Protein AF-G7GQ97-F1 (afdb_monomer_lite)

Structure (mmCIF, N/CA/C/O backbone):
data_AF-G7GQ97-F1
#
_entry.id   AF-G7GQ97-F1
#
loop_
_atom_site.group_PDB
_atom_site.id
_atom_site.type_symbol
_atom_site.label_atom_id
_atom_site.label_alt_id
_atom_site.label_comp_id
_atom_site.label_asym_id
_atom_site.label_entity_id
_atom_site.label_seq_id
_atom_site.pdbx_PDB_ins_code
_atom_site.Cartn_x
_atom_site.Cartn_y
_atom_site.Cartn_z
_atom_site.occupancy
_atom_site.B_iso_or_equiv
_atom_site.auth_seq_id
_atom_site.auth_comp_id
_atom_site.auth_asym_id
_atom_site.auth_atom_id
_atom_site.pdbx_PDB_model_num
ATOM 1 N N . MET A 1 1 ? -7.133 -2.869 -4.223 1.00 93.12 1 MET A N 1
ATOM 2 C CA . MET A 1 1 ? -6.261 -3.987 -3.794 1.00 93.12 1 MET A CA 1
ATOM 3 C C . MET A 1 1 ? -4.893 -3.400 -3.535 1.00 93.12 1 MET A C 1
ATOM 5 O O . MET A 1 1 ? -4.529 -2.484 -4.258 1.00 93.12 1 MET A O 1
ATOM 9 N N . THR A 1 2 ? -4.171 -3.899 -2.538 1.00 95.94 2 THR A N 1
ATOM 10 C CA . THR A 1 2 ? -2.807 -3.457 -2.243 1.00 95.94 2 THR A CA 1
ATOM 11 C C . THR A 1 2 ? -1.948 -4.583 -1.657 1.00 95.94 2 THR A C 1
ATOM 13 O O . THR A 1 2 ? -2.491 -5.583 -1.184 1.00 95.94 2 THR A O 1
ATOM 16 N N . SER A 1 3 ? -0.625 -4.415 -1.675 1.00 95.56 3 SER A N 1
ATOM 17 C CA . SER A 1 3 ? 0.348 -5.282 -1.017 1.00 95.56 3 SER A CA 1
ATOM 18 C C . SER A 1 3 ? 1.444 -4.479 -0.319 1.00 95.56 3 SER A C 1
ATOM 20 O O . SER A 1 3 ? 1.906 -3.459 -0.831 1.00 95.56 3 SER A O 1
ATOM 22 N N . GLY A 1 4 ? 1.884 -4.965 0.842 1.00 94.06 4 GLY A N 1
ATOM 23 C CA . GLY A 1 4 ? 3.003 -4.390 1.591 1.00 94.06 4 GLY A CA 1
ATOM 24 C C . GLY A 1 4 ? 4.362 -5.046 1.323 1.00 94.06 4 GLY A C 1
ATOM 25 O O . GLY A 1 4 ? 5.353 -4.591 1.890 1.00 94.06 4 GLY A O 1
ATOM 26 N N . ALA A 1 5 ? 4.428 -6.114 0.518 1.00 95.12 5 ALA A N 1
ATOM 27 C CA . ALA A 1 5 ? 5.654 -6.883 0.293 1.00 95.12 5 ALA A CA 1
ATOM 28 C C . ALA A 1 5 ? 5.687 -7.565 -1.086 1.00 95.12 5 ALA A C 1
ATOM 30 O O . ALA A 1 5 ? 4.685 -7.638 -1.792 1.00 95.12 5 ALA A O 1
ATOM 31 N N . GLY A 1 6 ? 6.844 -8.115 -1.457 1.00 95.75 6 GLY A N 1
ATOM 32 C CA . GLY A 1 6 ? 7.046 -8.793 -2.739 1.00 95.75 6 GLY A CA 1
ATOM 33 C C . GLY A 1 6 ? 7.733 -7.887 -3.754 1.00 95.75 6 GLY A C 1
ATOM 34 O O . GLY A 1 6 ? 8.681 -7.187 -3.396 1.00 95.75 6 GLY A O 1
ATOM 35 N N . THR A 1 7 ? 7.290 -7.912 -5.008 1.00 96.31 7 THR A N 1
ATOM 36 C CA . THR A 1 7 ? 7.848 -7.084 -6.083 1.00 96.31 7 THR A CA 1
ATOM 37 C C . THR A 1 7 ? 6.767 -6.352 -6.872 1.00 96.31 7 THR A C 1
ATOM 39 O O . THR A 1 7 ? 5.586 -6.720 -6.853 1.00 96.31 7 THR A O 1
ATOM 42 N N . THR A 1 8 ? 7.187 -5.294 -7.558 1.00 95.31 8 THR A N 1
ATOM 43 C CA . THR A 1 8 ? 6.361 -4.459 -8.430 1.00 95.31 8 THR A CA 1
ATOM 44 C C . TH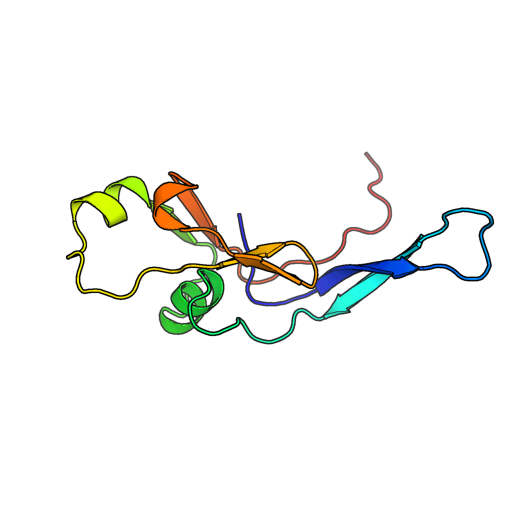R A 1 8 ? 7.148 -4.051 -9.670 1.00 95.31 8 THR A C 1
ATOM 46 O O . THR A 1 8 ? 8.376 -4.099 -9.686 1.00 95.31 8 THR A O 1
ATOM 49 N N . ALA A 1 9 ? 6.432 -3.609 -10.698 1.00 93.56 9 ALA A N 1
ATOM 50 C CA . ALA A 1 9 ? 7.029 -2.838 -11.774 1.00 93.56 9 ALA A CA 1
ATOM 51 C C . ALA A 1 9 ? 7.391 -1.426 -11.277 1.00 93.56 9 ALA A C 1
ATOM 53 O O . ALA A 1 9 ? 6.643 -0.845 -10.493 1.00 93.56 9 ALA A O 1
ATOM 54 N N . THR A 1 10 ? 8.500 -0.873 -11.758 1.00 92.62 10 THR A N 1
ATOM 55 C CA . THR A 1 10 ? 8.785 0.568 -11.749 1.00 92.62 10 THR A CA 1
ATOM 56 C C . THR A 1 10 ? 9.079 1.031 -13.172 1.00 92.62 10 THR A C 1
ATOM 58 O O . THR A 1 10 ? 9.570 0.242 -13.987 1.00 92.62 10 THR A O 1
ATOM 61 N N . LEU A 1 11 ? 8.756 2.287 -13.470 1.00 90.94 11 LEU A N 1
ATOM 62 C CA . LEU A 1 11 ? 8.969 2.907 -14.774 1.00 90.94 11 LEU A CA 1
ATOM 63 C C . LEU A 1 11 ? 10.101 3.922 -14.662 1.00 90.94 11 LEU A C 1
ATOM 65 O O . LEU A 1 11 ? 9.972 4.919 -13.953 1.00 90.94 11 LEU A O 1
ATOM 69 N N . GLU A 1 12 ? 11.189 3.692 -15.388 1.00 89.12 12 GLU A N 1
ATOM 70 C CA . GLU A 1 12 ? 12.331 4.608 -15.425 1.00 89.12 12 GLU A CA 1
ATOM 71 C C . GLU A 1 12 ? 12.571 5.106 -16.855 1.00 89.12 12 GLU A C 1
ATOM 73 O O . GLU A 1 12 ? 12.371 4.341 -17.802 1.00 89.12 12 GLU A O 1
ATOM 78 N N . PRO A 1 13 ? 12.979 6.375 -17.052 1.00 88.31 13 PRO A N 1
ATOM 79 C CA . PRO A 1 13 ? 13.313 6.882 -18.378 1.00 88.31 13 PRO A CA 1
ATOM 80 C C . PRO A 1 13 ? 14.384 6.024 -19.055 1.00 88.31 13 PRO A C 1
ATOM 82 O O . PRO A 1 13 ? 15.464 5.810 -18.503 1.00 88.31 13 PRO A O 1
ATOM 85 N N . ASP A 1 14 ? 14.102 5.574 -20.275 1.00 85.94 14 ASP A N 1
ATOM 86 C CA . ASP A 1 14 ? 15.062 4.831 -21.084 1.00 85.94 14 ASP A CA 1
ATOM 87 C C . ASP A 1 14 ? 15.809 5.799 -22.004 1.00 85.94 14 ASP A C 1
ATOM 89 O O . ASP A 1 14 ? 15.271 6.287 -22.998 1.00 85.94 14 ASP A O 1
ATOM 93 N N . GLY A 1 15 ? 17.077 6.062 -21.676 1.00 79.12 15 GLY A N 1
ATOM 94 C CA . GLY A 1 15 ? 17.956 6.933 -22.459 1.00 79.12 15 GLY A CA 1
ATOM 95 C C . GLY A 1 15 ? 18.345 6.381 -23.835 1.00 79.12 15 GLY A C 1
ATOM 96 O O . GLY A 1 15 ? 19.090 7.043 -24.554 1.00 79.12 15 GLY A O 1
ATOM 97 N N . THR A 1 16 ? 17.892 5.177 -24.199 1.00 81.25 16 THR A N 1
ATOM 98 C CA . THR A 1 16 ? 18.189 4.539 -25.492 1.00 81.25 16 THR A CA 1
ATOM 99 C C . THR A 1 16 ? 17.034 4.598 -26.494 1.00 81.25 16 THR A C 1
ATOM 101 O O . THR A 1 16 ? 17.248 4.366 -27.685 1.00 81.25 16 THR A O 1
ATOM 104 N N . SER A 1 17 ? 15.831 4.963 -26.044 1.00 78.19 17 SER A N 1
ATOM 105 C CA . SER A 1 17 ? 14.600 4.931 -26.834 1.00 78.19 17 SER A CA 1
ATOM 106 C C . SER A 1 17 ? 14.071 6.353 -27.087 1.00 78.19 17 SER A C 1
ATOM 108 O O . SER A 1 17 ? 13.444 6.974 -26.231 1.00 78.19 17 SER A O 1
ATOM 110 N N . GLU A 1 18 ? 14.322 6.882 -28.287 1.00 74.06 18 GLU A N 1
ATOM 111 C CA . GLU A 1 18 ? 13.883 8.217 -28.726 1.00 74.06 18 GLU A CA 1
ATOM 112 C C . GLU A 1 18 ? 12.390 8.245 -29.128 1.00 74.06 18 GLU A C 1
ATOM 114 O O . GLU A 1 18 ? 11.936 7.322 -29.813 1.00 74.06 18 GLU A O 1
ATOM 119 N N . PRO A 1 19 ? 11.607 9.306 -28.825 1.00 68.31 19 PRO A N 1
ATOM 120 C CA . PRO A 1 19 ? 11.898 10.441 -27.938 1.00 68.31 19 PRO A CA 1
ATOM 121 C C . PRO A 1 19 ? 11.340 10.291 -26.502 1.00 68.31 19 PRO A C 1
ATOM 123 O O . PRO A 1 19 ? 11.575 11.168 -25.676 1.00 68.31 19 PRO A O 1
ATOM 126 N N . TYR A 1 20 ? 10.589 9.222 -26.193 1.00 78.81 20 TYR A N 1
ATOM 127 C CA . TYR A 1 20 ? 9.924 9.018 -24.889 1.00 78.81 20 TYR A CA 1
ATOM 128 C C . TYR A 1 20 ? 9.892 7.543 -24.459 1.00 78.81 20 TYR A C 1
ATOM 130 O O . TYR A 1 20 ? 8.829 6.983 -24.184 1.00 78.81 20 TYR A O 1
ATOM 138 N N . GLY A 1 21 ? 11.048 6.888 -24.441 1.00 86.06 21 GLY A N 1
ATOM 139 C CA . GLY A 1 21 ? 11.151 5.532 -23.921 1.00 86.06 21 GLY A CA 1
ATOM 140 C C . GLY A 1 21 ? 11.105 5.451 -22.401 1.00 86.06 21 GLY A C 1
ATOM 141 O O . GLY A 1 21 ? 11.588 6.333 -21.690 1.00 86.06 21 GLY A O 1
ATOM 142 N N . PHE A 1 22 ? 10.574 4.339 -21.907 1.00 90.19 22 PHE A N 1
ATOM 143 C CA . PHE A 1 22 ? 10.712 3.931 -20.518 1.00 90.19 22 PHE A CA 1
ATOM 144 C C . PHE A 1 22 ? 11.074 2.451 -20.455 1.00 90.19 22 PHE A C 1
ATOM 146 O O . PHE A 1 22 ? 10.592 1.642 -21.250 1.00 90.19 22 PHE A O 1
ATOM 153 N N . ALA A 1 23 ? 11.910 2.105 -19.487 1.00 90.31 23 ALA A N 1
ATOM 154 C CA . ALA A 1 23 ? 12.196 0.734 -19.123 1.00 90.31 23 ALA A CA 1
ATOM 155 C C . ALA A 1 23 ? 11.305 0.337 -17.943 1.00 90.31 23 ALA A C 1
ATOM 157 O O . ALA A 1 23 ? 11.081 1.116 -17.013 1.00 90.31 23 ALA A O 1
ATOM 158 N N . VAL A 1 24 ? 10.776 -0.885 -18.000 1.00 91.12 24 VAL A N 1
ATOM 159 C CA . VAL A 1 24 ? 10.027 -1.486 -16.896 1.00 91.12 24 VAL A CA 1
ATOM 160 C C . VAL A 1 24 ? 10.983 -2.377 -16.120 1.00 91.12 24 VAL A C 1
ATOM 162 O O . VAL A 1 24 ? 11.535 -3.326 -16.679 1.00 91.12 24 VAL A O 1
ATOM 165 N N . HIS A 1 25 ? 11.156 -2.102 -14.833 1.00 92.00 25 HIS A N 1
ATOM 166 C CA . HIS A 1 25 ? 12.008 -2.908 -13.964 1.00 92.00 25 HIS A CA 1
ATOM 167 C C . HIS A 1 25 ? 11.179 -3.614 -12.897 1.00 92.00 25 HIS A C 1
ATOM 169 O O . HIS A 1 25 ? 10.338 -3.003 -12.243 1.00 92.00 25 HIS A O 1
ATOM 175 N N . ASN A 1 26 ? 11.450 -4.903 -12.697 1.00 95.19 26 ASN A N 1
ATOM 176 C CA . ASN A 1 26 ? 10.926 -5.650 -11.561 1.00 95.19 26 ASN A CA 1
ATOM 177 C C . ASN A 1 26 ? 11.760 -5.306 -10.323 1.00 95.19 26 ASN A C 1
ATOM 179 O O . ASN A 1 26 ? 12.933 -5.677 -10.246 1.00 95.19 26 ASN A O 1
ATOM 183 N N . VAL A 1 27 ? 11.171 -4.592 -9.370 1.00 95.06 27 VAL A N 1
ATOM 184 C CA . VAL A 1 27 ? 11.858 -4.113 -8.167 1.00 95.06 27 VAL A CA 1
ATOM 185 C C . VAL A 1 27 ? 11.168 -4.620 -6.904 1.00 95.06 27 VAL A C 1
ATOM 187 O O . VAL A 1 27 ? 9.947 -4.803 -6.894 1.00 95.06 27 VAL A O 1
ATOM 190 N N . PRO A 1 28 ? 11.917 -4.868 -5.816 1.00 96.50 28 PRO A N 1
ATOM 191 C CA . PRO A 1 28 ? 11.313 -5.233 -4.544 1.00 96.50 28 PRO A CA 1
ATOM 192 C C . PRO A 1 28 ? 10.465 -4.083 -3.994 1.00 96.50 28 PRO A C 1
ATOM 194 O O . PRO A 1 28 ? 10.832 -2.912 -4.092 1.00 96.50 28 PRO A O 1
ATOM 197 N N . LEU A 1 29 ? 9.353 -4.427 -3.350 1.00 95.12 29 LEU A N 1
ATOM 198 C CA . LEU A 1 29 ? 8.597 -3.480 -2.547 1.00 95.12 29 LEU A CA 1
ATOM 199 C C . LEU A 1 29 ? 9.374 -3.171 -1.266 1.00 95.12 29 LEU A C 1
ATOM 201 O O . LEU A 1 29 ? 9.667 -4.062 -0.468 1.00 95.12 29 LEU A O 1
ATOM 205 N N . GLY A 1 30 ? 9.705 -1.893 -1.072 1.00 93.44 30 GLY A N 1
ATOM 206 C CA . GLY A 1 30 ? 10.220 -1.406 0.206 1.00 93.44 30 GLY A CA 1
ATOM 207 C C . GLY A 1 30 ? 9.171 -1.530 1.321 1.00 93.44 30 GLY A C 1
ATOM 208 O O . GLY A 1 30 ? 7.989 -1.725 1.020 1.00 93.44 30 GLY A O 1
ATOM 209 N N . PRO A 1 31 ? 9.567 -1.378 2.599 1.00 95.06 31 PRO A N 1
ATOM 210 C CA . PRO A 1 31 ? 8.627 -1.383 3.718 1.00 95.06 31 PRO A CA 1
ATOM 211 C C . PRO A 1 31 ? 7.449 -0.419 3.490 1.00 95.06 31 PRO A C 1
ATOM 213 O O . PRO A 1 31 ? 7.636 0.619 2.846 1.00 95.06 31 PRO A O 1
ATOM 216 N N . PRO A 1 32 ? 6.240 -0.732 3.992 1.00 96.25 32 PRO A N 1
ATOM 217 C CA . PRO A 1 32 ? 5.125 0.204 3.966 1.00 96.25 32 PRO A CA 1
ATOM 218 C C . PRO A 1 32 ? 5.490 1.554 4.588 1.00 96.25 32 PRO A C 1
ATOM 220 O O . PRO A 1 32 ? 6.102 1.597 5.657 1.00 96.25 32 PRO A O 1
ATOM 223 N N . GLU A 1 33 ? 5.112 2.649 3.931 1.00 97.00 33 GLU A N 1
ATOM 224 C CA . GLU A 1 33 ? 5.296 3.986 4.493 1.00 97.00 33 GLU A CA 1
ATOM 225 C C . GLU A 1 33 ? 4.348 4.199 5.674 1.00 97.00 33 G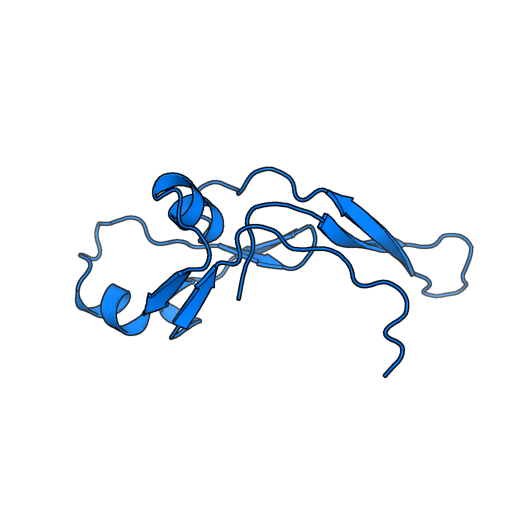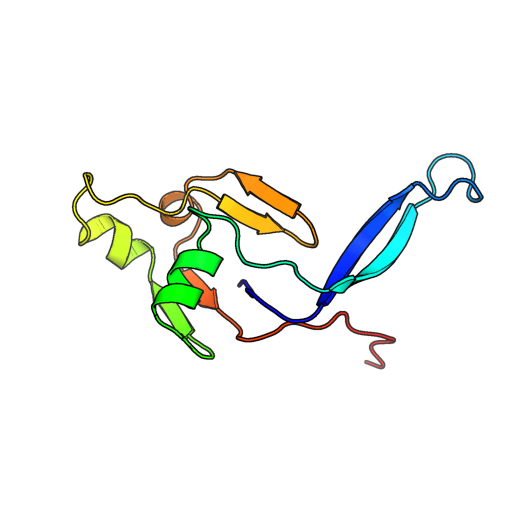LU A C 1
ATOM 227 O O . GLU A 1 33 ? 3.241 3.656 5.702 1.00 97.00 33 GLU A O 1
ATOM 232 N N . ALA A 1 34 ? 4.761 5.010 6.649 1.00 95.81 34 ALA A N 1
ATOM 233 C CA . ALA A 1 34 ? 3.864 5.422 7.721 1.00 95.81 34 ALA A CA 1
ATOM 234 C C . ALA A 1 34 ? 2.614 6.100 7.135 1.00 95.81 34 ALA A C 1
ATOM 236 O O . ALA A 1 34 ? 2.682 6.754 6.093 1.00 95.81 34 ALA A O 1
ATOM 237 N N . GLU A 1 35 ? 1.475 5.911 7.806 1.00 96.25 35 GLU A N 1
ATOM 238 C CA . GLU A 1 35 ? 0.168 6.461 7.399 1.00 96.25 35 GLU A CA 1
ATOM 239 C C . GLU A 1 35 ? -0.370 5.894 6.071 1.00 96.25 35 GLU A C 1
ATOM 241 O O . GLU A 1 35 ? -1.443 6.274 5.607 1.00 96.25 35 GLU A O 1
ATOM 246 N N . SER A 1 36 ? 0.319 4.915 5.481 1.00 97.50 36 SER A N 1
ATOM 247 C CA . SER A 1 36 ? -0.216 4.145 4.367 1.00 97.50 36 SER A CA 1
ATOM 248 C C . SER A 1 36 ? -1.216 3.085 4.831 1.00 97.50 36 SER A C 1
ATOM 250 O O . SER A 1 36 ? -1.142 2.565 5.951 1.00 97.50 36 SER A O 1
ATOM 252 N N . ILE A 1 37 ? -2.150 2.709 3.957 1.00 96.81 37 ILE A N 1
ATOM 253 C CA . ILE A 1 37 ? -3.080 1.609 4.249 1.00 96.81 37 ILE A CA 1
ATOM 254 C C . ILE A 1 37 ? -2.338 0.269 4.391 1.00 96.81 37 ILE A C 1
ATOM 256 O O . ILE A 1 37 ? -2.743 -0.596 5.165 1.00 96.81 37 ILE A O 1
ATOM 260 N N . GLU A 1 38 ? -1.212 0.106 3.700 1.00 97.12 38 GLU A N 1
ATOM 261 C CA . GLU A 1 38 ? -0.327 -1.052 3.790 1.00 97.12 38 GLU A CA 1
ATOM 262 C C . GLU A 1 38 ? 0.328 -1.159 5.172 1.00 97.12 38 GLU A C 1
ATOM 264 O O . GLU A 1 38 ? 0.445 -2.264 5.702 1.00 97.12 38 GLU A O 1
ATOM 269 N N . ALA A 1 39 ? 0.705 -0.035 5.793 1.00 96.12 39 ALA A N 1
ATOM 270 C CA . ALA A 1 39 ? 1.233 -0.028 7.157 1.00 96.12 39 ALA A CA 1
ATOM 271 C C . ALA A 1 39 ? 0.175 -0.479 8.172 1.00 96.12 39 ALA A C 1
ATOM 273 O O . ALA A 1 39 ? 0.472 -1.314 9.027 1.00 96.12 39 ALA A O 1
ATOM 274 N N . ALA A 1 40 ? -1.078 -0.034 8.021 1.00 94.75 40 ALA A N 1
ATOM 275 C CA . ALA A 1 40 ? -2.181 -0.495 8.868 1.00 94.75 40 ALA A CA 1
ATOM 276 C C . ALA A 1 40 ? -2.407 -2.021 8.752 1.00 94.75 40 ALA A C 1
ATOM 278 O O . ALA A 1 40 ? -2.623 -2.717 9.750 1.00 94.75 40 ALA A O 1
ATOM 279 N N . PHE A 1 41 ? -2.295 -2.586 7.546 1.00 95.06 41 PHE A N 1
ATOM 280 C CA . PHE A 1 41 ? -2.328 -4.043 7.366 1.00 95.06 41 PHE A CA 1
ATOM 281 C C . PHE A 1 41 ? -1.100 -4.750 7.964 1.00 95.06 41 PHE A C 1
ATOM 283 O O . PHE A 1 41 ? -1.233 -5.841 8.526 1.00 95.06 41 PHE A O 1
ATOM 290 N N . ALA A 1 42 ? 0.084 -4.138 7.901 1.00 93.75 42 ALA A N 1
ATOM 291 C CA . ALA A 1 42 ? 1.305 -4.701 8.476 1.00 93.75 42 ALA A CA 1
ATOM 292 C C . ALA A 1 42 ? 1.244 -4.786 10.013 1.00 93.75 42 ALA A C 1
ATOM 294 O O . ALA A 1 42 ? 1.639 -5.805 10.586 1.00 93.75 42 ALA A O 1
ATOM 295 N N . GLU A 1 43 ? 0.693 -3.769 10.683 1.00 92.00 43 GLU A N 1
ATOM 296 C CA . GLU A 1 43 ? 0.509 -3.745 12.145 1.00 92.00 43 GLU A CA 1
ATOM 297 C C . GLU A 1 43 ? -0.405 -4.871 12.640 1.00 92.00 43 GLU A C 1
ATOM 299 O O . GLU A 1 43 ? -0.138 -5.506 13.663 1.00 92.00 43 GLU A O 1
ATOM 304 N N .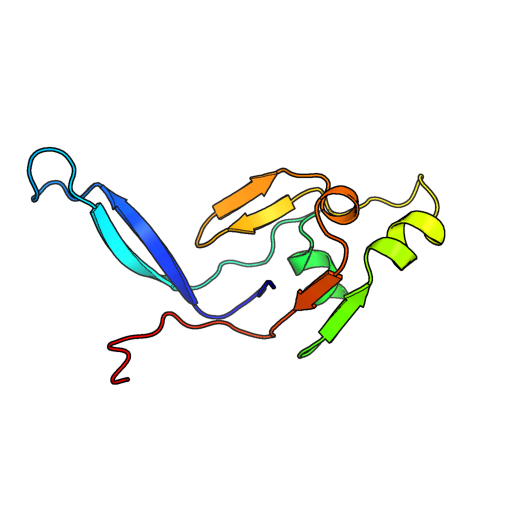 THR A 1 44 ? -1.455 -5.173 11.876 1.00 87.56 44 THR A N 1
ATOM 305 C CA . THR A 1 44 ? -2.387 -6.268 12.185 1.00 87.56 44 THR A CA 1
ATOM 306 C C . THR A 1 44 ? -1.837 -7.651 11.819 1.00 87.56 44 THR A C 1
ATOM 308 O O . THR A 1 44 ? -2.453 -8.661 12.163 1.00 87.56 44 THR A O 1
ATOM 311 N N . ARG A 1 45 ? -0.674 -7.720 11.148 1.00 83.81 45 ARG A N 1
ATOM 312 C CA . ARG A 1 45 ? -0.114 -8.935 10.524 1.00 83.81 45 ARG A CA 1
ATOM 313 C C . ARG A 1 45 ? -1.147 -9.663 9.660 1.00 83.81 45 ARG A C 1
ATOM 315 O O . ARG A 1 45 ? -1.197 -10.896 9.638 1.00 83.81 45 ARG A O 1
ATOM 322 N N . ALA A 1 46 ? -1.998 -8.894 8.984 1.00 81.75 46 ALA A N 1
ATOM 323 C CA . ALA A 1 46 ? -3.067 -9.431 8.166 1.00 81.75 46 ALA A CA 1
ATOM 324 C C . ALA A 1 46 ? -2.498 -10.242 6.993 1.00 81.75 46 ALA A C 1
ATOM 326 O O . ALA A 1 46 ? -1.590 -9.806 6.285 1.00 81.75 46 ALA A O 1
ATOM 327 N N . GLY A 1 47 ? -3.053 -11.438 6.783 1.00 90.69 47 GLY A N 1
ATOM 328 C CA . GLY A 1 47 ? -2.811 -12.233 5.583 1.00 90.69 47 GLY A CA 1
ATOM 329 C C . GLY A 1 47 ? -3.573 -11.661 4.382 1.00 90.69 47 GLY A C 1
ATOM 330 O O . GLY A 1 47 ? -3.719 -10.451 4.231 1.00 90.69 47 GLY A O 1
ATOM 331 N N . LEU A 1 48 ? -4.103 -12.531 3.519 1.00 95.88 48 LEU A N 1
ATOM 332 C CA . LEU A 1 48 ? -5.106 -12.107 2.540 1.00 95.88 48 LEU A CA 1
ATOM 333 C C . LEU A 1 48 ? -6.332 -11.605 3.306 1.00 95.88 48 LEU A C 1
ATOM 335 O O . LEU A 1 48 ? -6.938 -12.370 4.059 1.00 95.88 48 LEU A O 1
ATOM 339 N N . SER A 1 49 ? -6.662 -10.321 3.198 1.00 95.75 49 SER A N 1
ATOM 340 C CA . SER A 1 49 ? -7.661 -9.720 4.087 1.00 95.75 49 SER A CA 1
ATOM 341 C C . SER A 1 49 ? -8.404 -8.556 3.436 1.00 95.75 49 SER A C 1
ATOM 343 O O . SER A 1 49 ? -7.770 -7.649 2.897 1.00 95.75 49 SER A O 1
ATOM 345 N N . PRO A 1 50 ? -9.746 -8.550 3.480 1.00 96.31 50 PRO A N 1
ATOM 346 C CA . PRO A 1 50 ? -10.534 -7.385 3.118 1.00 96.31 50 PRO A CA 1
ATOM 347 C C . PRO A 1 50 ? -10.638 -6.395 4.290 1.00 96.31 50 PRO A C 1
ATOM 349 O O . PRO A 1 50 ? -10.707 -6.797 5.450 1.00 96.31 50 PRO A O 1
ATOM 352 N N . ALA A 1 51 ? -10.740 -5.108 3.976 1.00 95.56 51 ALA A N 1
ATOM 353 C CA . ALA A 1 51 ? -11.118 -4.036 4.889 1.00 95.56 51 ALA A CA 1
ATOM 354 C C . ALA A 1 51 ? -12.289 -3.251 4.284 1.00 95.56 51 ALA A C 1
ATOM 356 O O . ALA A 1 51 ? -12.140 -2.637 3.225 1.00 95.56 51 ALA A O 1
ATOM 357 N N . ASP A 1 52 ? -13.453 -3.286 4.943 1.00 96.75 52 ASP A N 1
ATOM 358 C CA . ASP A 1 52 ? -14.613 -2.465 4.570 1.00 96.75 52 ASP A CA 1
ATOM 359 C C . ASP A 1 52 ? -14.397 -1.032 5.070 1.00 96.75 52 ASP A C 1
ATOM 361 O O . ASP A 1 52 ? -14.516 -0.739 6.264 1.00 96.75 52 ASP A O 1
ATOM 365 N N . LEU A 1 53 ? -14.056 -0.143 4.140 1.00 96.25 53 LEU A N 1
ATOM 366 C CA . LEU A 1 53 ? -13.732 1.243 4.442 1.00 96.25 53 LEU A CA 1
ATOM 367 C C . LEU A 1 53 ? -14.989 2.094 4.645 1.00 96.25 53 LEU A C 1
ATOM 369 O O . LEU A 1 53 ? -14.937 3.072 5.384 1.00 96.25 53 LEU A O 1
ATOM 373 N N . ARG A 1 54 ? -16.148 1.693 4.104 1.00 96.12 54 ARG A N 1
ATOM 374 C CA . ARG A 1 54 ? -17.430 2.355 4.420 1.00 96.12 54 ARG A CA 1
ATOM 375 C C . ARG A 1 54 ? -17.779 2.164 5.882 1.00 96.12 54 ARG A C 1
ATOM 377 O O . ARG A 1 54 ? -18.226 3.097 6.543 1.00 96.12 54 ARG A O 1
ATOM 384 N N . ARG A 1 55 ? -17.591 0.945 6.389 1.00 95.19 55 ARG A N 1
ATOM 385 C CA . ARG A 1 55 ? -17.800 0.644 7.805 1.00 95.19 55 ARG A CA 1
ATOM 386 C C . ARG A 1 55 ? -16.826 1.439 8.670 1.00 95.19 55 ARG A C 1
ATOM 388 O O . ARG A 1 55 ? -17.256 2.083 9.619 1.00 95.19 55 ARG A O 1
ATOM 395 N N . PHE A 1 56 ? -15.549 1.457 8.286 1.00 93.75 56 PHE A N 1
ATOM 396 C CA . PHE A 1 56 ? -14.512 2.241 8.955 1.00 93.75 56 PHE A CA 1
ATOM 397 C C . PHE A 1 56 ? -14.886 3.728 9.072 1.00 93.75 56 PHE A C 1
ATOM 399 O O . PHE A 1 56 ? -14.897 4.246 10.184 1.00 93.75 56 PHE A O 1
ATOM 406 N N . ARG A 1 57 ? -15.293 4.386 7.974 1.00 92.81 57 ARG A N 1
ATOM 407 C CA . ARG A 1 57 ? -15.708 5.806 7.975 1.00 92.81 57 ARG A CA 1
ATOM 408 C C . ARG A 1 57 ? -16.838 6.125 8.957 1.00 92.81 57 ARG A C 1
ATOM 410 O O . ARG A 1 57 ? -16.890 7.225 9.493 1.00 92.81 57 ARG A O 1
ATOM 417 N N . ASN A 1 58 ? -17.763 5.187 9.155 1.00 93.12 58 ASN A N 1
ATOM 418 C CA . ASN A 1 58 ? -18.946 5.398 9.991 1.00 93.12 58 ASN A CA 1
ATOM 419 C C . ASN A 1 58 ? -18.731 5.013 11.462 1.00 93.12 58 ASN A C 1
ATOM 421 O O . ASN A 1 58 ? -19.423 5.539 12.332 1.00 93.12 58 ASN A O 1
ATOM 425 N N . GLU A 1 59 ? -17.835 4.064 11.741 1.00 93.62 59 GLU A N 1
ATOM 426 C CA . GLU A 1 59 ? -17.654 3.493 13.083 1.00 93.62 59 GLU A CA 1
ATOM 427 C C . GLU A 1 59 ? -16.407 4.011 13.802 1.00 93.62 59 GLU A C 1
ATOM 429 O O . GLU A 1 59 ? -16.368 3.988 15.034 1.00 93.62 59 GLU A O 1
ATOM 434 N N . VAL A 1 60 ? -15.388 4.462 13.068 1.00 89.31 60 VAL A N 1
ATOM 435 C CA . VAL A 1 60 ? -14.136 4.929 13.666 1.00 89.31 60 VAL A CA 1
ATOM 436 C C . VAL A 1 60 ? -14.229 6.422 13.994 1.00 89.31 60 VAL A C 1
ATOM 438 O O . VAL A 1 60 ? -14.588 7.217 13.124 1.00 89.31 60 VAL A O 1
ATOM 441 N N . PRO A 1 61 ? -13.909 6.825 15.239 1.00 90.69 61 PRO A N 1
ATOM 442 C CA . PRO A 1 61 ? -13.870 8.229 15.629 1.00 90.69 61 PRO A CA 1
ATOM 443 C C . PRO A 1 61 ? -12.952 9.077 14.738 1.00 90.69 61 PRO A C 1
ATOM 445 O O . PRO A 1 61 ? -11.889 8.635 14.308 1.00 90.69 61 PRO A O 1
ATOM 448 N N . THR A 1 62 ? -13.345 10.327 14.485 1.00 85.94 62 THR A N 1
ATOM 449 C CA . THR A 1 62 ? -12.624 11.241 13.579 1.00 85.94 62 THR A CA 1
ATOM 450 C C . THR A 1 62 ? -11.257 11.695 14.099 1.00 85.94 62 THR A C 1
ATOM 452 O O . THR A 1 62 ? -10.491 12.285 13.346 1.00 85.94 62 THR A O 1
ATOM 455 N N . ASP A 1 63 ? -10.960 11.478 15.380 1.00 88.75 63 ASP A N 1
ATOM 456 C CA . ASP A 1 63 ? -9.668 11.759 16.015 1.00 88.75 63 ASP A CA 1
ATOM 457 C C . ASP A 1 63 ? -8.653 10.614 15.854 1.00 88.75 63 ASP A C 1
ATOM 459 O O . ASP A 1 63 ? -7.471 10.795 16.150 1.00 88.75 63 ASP A O 1
ATOM 463 N N . VAL A 1 64 ? -9.081 9.452 15.350 1.00 87.25 64 VAL A N 1
ATOM 464 C CA . VAL A 1 64 ? -8.178 8.363 14.969 1.00 87.25 64 VAL A CA 1
ATOM 465 C C . VAL A 1 64 ? -7.533 8.698 13.626 1.00 87.25 64 VAL A C 1
ATOM 467 O O . VAL A 1 64 ? -8.223 8.974 12.644 1.00 87.25 64 VAL A O 1
ATOM 470 N N . ALA A 1 65 ? -6.199 8.641 13.577 1.00 88.62 65 ALA A N 1
ATOM 471 C CA . ALA A 1 65 ? -5.443 8.849 12.348 1.00 88.62 65 ALA A CA 1
ATOM 472 C C . ALA A 1 65 ? -5.880 7.839 11.275 1.00 88.62 65 ALA A C 1
ATOM 474 O O . ALA A 1 65 ? -5.857 6.626 11.494 1.00 88.62 65 ALA A O 1
ATOM 475 N N . GLN A 1 66 ? -6.296 8.354 10.120 1.00 92.44 66 GLN A N 1
ATOM 476 C CA . GLN A 1 66 ? -6.717 7.540 8.986 1.00 92.44 66 GLN A CA 1
ATOM 477 C C . GLN A 1 66 ? -5.586 7.439 7.964 1.00 92.44 66 GLN A C 1
ATOM 479 O O . GLN A 1 66 ? -4.831 8.402 7.816 1.00 92.44 66 GLN A O 1
ATOM 484 N N . PRO A 1 67 ? -5.492 6.327 7.217 1.00 95.88 67 PRO A N 1
ATOM 485 C CA . PRO A 1 67 ? -4.520 6.231 6.146 1.00 95.88 67 PRO A CA 1
ATOM 486 C C . PRO A 1 67 ? -4.761 7.293 5.070 1.00 95.88 67 PRO A C 1
ATOM 488 O O . PRO A 1 67 ? -5.871 7.422 4.540 1.00 95.88 67 PRO A O 1
ATOM 491 N N . ASP A 1 68 ? -3.717 8.038 4.732 1.00 96.81 68 ASP A N 1
ATOM 492 C CA . ASP A 1 68 ? -3.752 9.160 3.787 1.00 96.81 68 ASP A CA 1
ATOM 493 C C . ASP A 1 68 ? -2.949 8.870 2.509 1.00 96.81 68 ASP A C 1
ATOM 495 O O . ASP A 1 68 ? -2.814 9.733 1.635 1.00 96.81 68 ASP A O 1
ATOM 499 N N . ARG A 1 69 ? -2.397 7.660 2.391 1.00 98.19 69 ARG A N 1
ATOM 500 C CA . ARG A 1 69 ? -1.723 7.190 1.187 1.00 98.19 69 ARG A CA 1
ATOM 501 C C . ARG A 1 69 ? -1.944 5.709 0.933 1.00 98.19 69 ARG A C 1
ATOM 503 O O . ARG A 1 69 ? -2.176 4.910 1.839 1.00 98.19 69 ARG A O 1
ATOM 510 N N . ILE A 1 70 ? -1.867 5.360 -0.340 1.00 97.62 70 ILE A N 1
ATOM 511 C CA . ILE A 1 70 ? -1.907 3.987 -0.833 1.00 97.62 70 ILE A CA 1
ATOM 512 C C . ILE A 1 70 ? -0.797 3.801 -1.850 1.00 97.62 70 ILE A C 1
ATOM 514 O O . ILE A 1 70 ? -0.469 4.725 -2.602 1.00 97.62 70 ILE A O 1
ATOM 518 N N . ARG A 1 71 ? -0.214 2.609 -1.878 1.00 95.94 71 ARG A N 1
ATOM 519 C CA . ARG A 1 71 ? 0.826 2.284 -2.839 1.00 95.94 71 ARG A CA 1
ATOM 520 C C .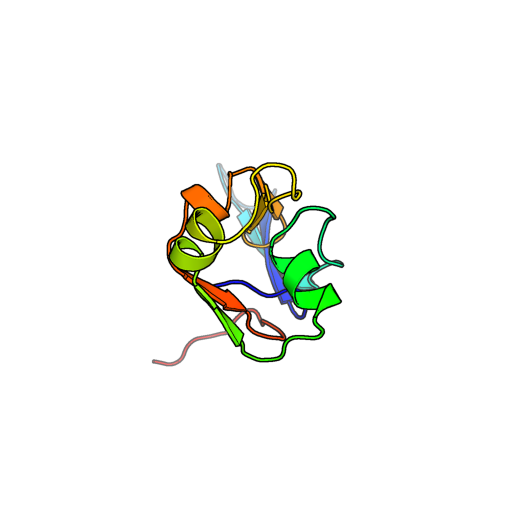 ARG A 1 71 ? 0.261 2.241 -4.260 1.00 95.94 71 ARG A C 1
ATOM 522 O O . ARG A 1 71 ? -0.768 1.618 -4.523 1.00 95.94 71 ARG A O 1
ATOM 529 N N . MET A 1 72 ? 0.978 2.867 -5.184 1.00 92.94 72 MET A N 1
ATOM 530 C CA . MET A 1 72 ? 0.819 2.707 -6.624 1.00 92.94 72 MET A CA 1
ATOM 531 C C . MET A 1 72 ? 2.181 2.310 -7.168 1.00 92.94 72 MET A C 1
ATOM 533 O O . MET A 1 72 ? 3.105 3.109 -7.127 1.00 92.94 72 MET A O 1
ATOM 537 N N . ASP A 1 73 ? 2.299 1.071 -7.634 1.00 90.12 73 ASP A N 1
ATOM 538 C CA . ASP A 1 73 ? 3.560 0.502 -8.100 1.00 90.12 73 ASP A CA 1
ATOM 539 C C . ASP A 1 73 ? 4.714 0.609 -7.068 1.00 90.12 73 ASP A C 1
ATOM 541 O O . ASP A 1 73 ? 4.626 0.090 -5.952 1.00 90.12 73 ASP A O 1
ATOM 545 N N . SER A 1 74 ? 5.812 1.240 -7.457 1.00 90.56 74 SER A N 1
ATOM 546 C CA . SER A 1 74 ? 6.980 1.626 -6.673 1.00 90.56 74 SER A CA 1
ATOM 547 C C . SER A 1 74 ? 6.778 2.867 -5.790 1.00 90.56 74 SER A C 1
ATOM 549 O O . SER A 1 74 ? 7.589 3.093 -4.892 1.00 90.56 74 SER A O 1
ATOM 551 N N . ALA A 1 75 ? 5.712 3.644 -6.005 1.00 93.50 75 ALA A N 1
ATOM 552 C CA . ALA A 1 75 ? 5.446 4.917 -5.336 1.00 93.50 75 ALA A CA 1
ATOM 553 C C . ALA A 1 75 ? 4.154 4.895 -4.492 1.00 93.50 75 ALA A C 1
ATOM 555 O O . ALA A 1 75 ? 3.493 3.867 -4.332 1.00 93.50 75 ALA A O 1
ATOM 556 N N . TYR A 1 76 ? 3.785 6.051 -3.932 1.00 96.88 76 TYR A N 1
ATOM 557 C CA . TYR A 1 76 ? 2.540 6.249 -3.189 1.00 96.88 76 TYR A CA 1
ATOM 558 C C . TYR A 1 76 ? 1.705 7.372 -3.793 1.00 96.88 76 TYR A C 1
ATOM 560 O O . TYR A 1 76 ? 2.218 8.417 -4.192 1.00 96.88 76 TYR A O 1
ATOM 568 N N . ILE A 1 77 ? 0.390 7.167 -3.807 1.00 96.62 77 ILE A N 1
ATOM 569 C CA . ILE A 1 77 ? -0.583 8.229 -4.041 1.00 96.62 77 ILE A CA 1
ATOM 570 C C . ILE A 1 77 ? -1.057 8.736 -2.685 1.00 96.62 77 ILE A C 1
ATOM 572 O O . ILE A 1 77 ? -1.594 7.968 -1.887 1.00 96.62 77 ILE A O 1
ATOM 576 N N . HIS A 1 78 ? -0.930 10.043 -2.471 1.00 97.25 78 HIS A N 1
ATOM 577 C CA . HIS A 1 78 ? -1.551 10.740 -1.351 1.00 97.25 78 HIS A CA 1
ATOM 578 C C . HIS A 1 78 ? -3.033 10.958 -1.648 1.00 97.25 78 HIS A C 1
ATOM 580 O O . HIS A 1 78 ? -3.402 11.736 -2.529 1.00 97.25 78 HIS A O 1
ATOM 586 N N . THR A 1 79 ? -3.886 10.250 -0.923 1.00 95.94 79 THR A N 1
ATOM 587 C CA . THR A 1 79 ? -5.337 10.357 -1.025 1.00 95.94 79 THR A CA 1
ATOM 588 C C . THR A 1 79 ? -5.959 9.929 0.300 1.00 95.94 79 THR A C 1
ATOM 590 O O . THR A 1 79 ? -5.496 8.951 0.884 1.00 95.94 79 THR A O 1
ATOM 593 N N . PRO A 1 80 ? -7.038 10.577 0.770 1.00 95.25 80 PRO A N 1
ATOM 594 C CA . PRO A 1 80 ? -7.787 10.088 1.924 1.00 95.25 80 PRO A CA 1
ATOM 595 C C . PRO A 1 80 ? -8.352 8.693 1.609 1.00 95.25 80 PRO A C 1
ATOM 597 O O . PRO A 1 80 ? -9.355 8.570 0.904 1.00 95.25 80 PRO A O 1
ATOM 600 N N . VAL A 1 81 ? -7.685 7.625 2.061 1.00 96.75 81 VAL A N 1
ATOM 601 C CA . VAL A 1 81 ? -7.939 6.259 1.563 1.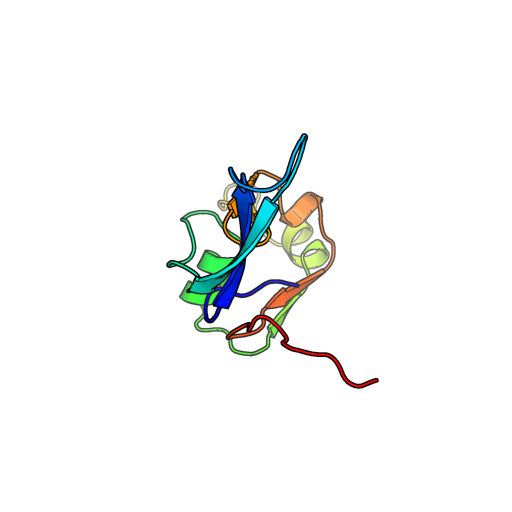00 96.75 81 VAL A CA 1
ATOM 602 C C . VAL A 1 81 ? -9.353 5.820 1.906 1.00 96.75 81 VAL A C 1
ATOM 604 O O . VAL A 1 81 ? -10.053 5.258 1.064 1.00 96.75 81 VAL A O 1
ATOM 607 N N . ALA A 1 82 ? -9.784 6.118 3.132 1.00 95.38 82 ALA A N 1
ATOM 608 C CA . ALA A 1 82 ? -11.116 5.780 3.593 1.00 95.38 82 ALA A CA 1
ATOM 609 C C . ALA A 1 82 ? -12.205 6.477 2.773 1.00 95.38 82 ALA A C 1
ATOM 611 O O . ALA A 1 82 ? -13.234 5.862 2.562 1.00 95.38 82 ALA A O 1
ATOM 612 N N . GLU A 1 83 ? -12.002 7.702 2.280 1.00 95.25 83 GLU A N 1
ATOM 613 C CA . GLU A 1 83 ? -12.994 8.410 1.450 1.00 95.25 83 GLU A CA 1
ATOM 614 C C . GLU A 1 83 ? -12.926 8.014 -0.028 1.00 95.25 83 GLU A C 1
ATOM 616 O O . GLU A 1 83 ? -13.942 8.000 -0.719 1.00 95.25 83 GLU A O 1
ATOM 621 N N . ALA A 1 84 ? -11.733 7.677 -0.522 1.00 96.81 84 ALA A N 1
ATOM 622 C CA . ALA A 1 84 ? -11.510 7.344 -1.926 1.00 96.81 84 ALA A CA 1
ATOM 623 C C . ALA A 1 84 ? -11.981 5.929 -2.301 1.00 96.81 84 ALA A C 1
ATOM 625 O O . ALA A 1 84 ? -12.278 5.670 -3.468 1.00 96.81 84 ALA A O 1
ATOM 626 N N . PHE A 1 85 ? -12.041 5.008 -1.335 1.00 96.94 85 PHE A N 1
ATOM 627 C CA . PHE A 1 85 ? -12.370 3.605 -1.573 1.00 96.94 85 PHE A CA 1
ATOM 628 C C . PHE A 1 85 ? -13.432 3.099 -0.594 1.00 96.94 85 PHE A C 1
ATOM 630 O O . PHE A 1 85 ? -13.433 3.427 0.588 1.00 96.94 85 PHE A O 1
ATOM 637 N N . ASP A 1 86 ? -14.316 2.223 -1.070 1.00 97.19 86 ASP A N 1
ATOM 638 C CA . ASP A 1 86 ? -15.307 1.554 -0.218 1.00 97.19 86 ASP A CA 1
ATOM 639 C C . ASP A 1 86 ? -14.797 0.238 0.381 1.00 97.19 86 ASP A C 1
ATOM 641 O O . ASP A 1 86 ? -15.223 -0.170 1.462 1.00 97.19 86 ASP A O 1
ATOM 645 N N . LEU A 1 87 ? -13.879 -0.431 -0.318 1.00 97.31 87 LEU A N 1
ATOM 646 C CA . LEU A 1 87 ? -13.283 -1.701 0.080 1.00 97.31 87 LEU A CA 1
ATOM 647 C C . LEU A 1 87 ? -11.812 -1.722 -0.330 1.00 97.31 87 LEU A C 1
ATOM 649 O O . LEU A 1 87 ? -11.477 -1.449 -1.485 1.00 97.31 87 LEU A O 1
ATOM 653 N N . MET A 1 88 ? -10.948 -2.138 0.592 1.00 96.88 88 MET A N 1
ATOM 654 C CA . MET A 1 88 ? -9.570 -2.499 0.284 1.00 96.88 88 MET A CA 1
ATOM 655 C C . MET A 1 88 ? -9.360 -3.994 0.484 1.00 96.88 88 MET A C 1
ATOM 657 O O . MET A 1 88 ? -9.902 -4.585 1.408 1.00 96.88 88 MET A O 1
ATOM 661 N N . VAL A 1 89 ? -8.557 -4.613 -0.376 1.00 97.38 89 VAL A N 1
ATOM 662 C CA . VAL A 1 89 ? -8.122 -6.005 -0.205 1.00 97.38 89 VAL A CA 1
ATOM 663 C C . VAL A 1 89 ? -6.608 -6.004 -0.136 1.00 97.38 89 VAL A C 1
ATOM 665 O O . VAL A 1 89 ? -5.959 -5.609 -1.106 1.00 97.38 89 VAL A O 1
ATOM 668 N N . HIS A 1 90 ? -6.074 -6.426 1.002 1.00 96.88 90 HIS A N 1
ATOM 669 C CA . HIS A 1 90 ? -4.658 -6.674 1.201 1.00 96.88 90 HIS A CA 1
ATOM 670 C C . HIS A 1 90 ? -4.296 -8.062 0.689 1.00 96.88 90 HIS A C 1
ATOM 672 O O . HIS A 1 90 ? -4.923 -9.050 1.079 1.00 96.88 90 HIS A O 1
ATOM 678 N N . VAL A 1 91 ? -3.268 -8.134 -0.150 1.00 95.88 91 VAL A N 1
ATOM 679 C CA . VAL A 1 91 ? -2.582 -9.379 -0.498 1.00 95.88 91 VAL A CA 1
ATOM 680 C C . VAL A 1 91 ? -1.201 -9.381 0.171 1.00 95.88 91 VAL A C 1
ATOM 682 O O . VAL A 1 91 ? -0.495 -8.376 0.075 1.00 95.88 91 VAL A O 1
ATOM 685 N N . PRO A 1 92 ? -0.777 -10.476 0.836 1.00 93.50 92 PRO A N 1
ATOM 686 C CA . PRO A 1 92 ? 0.457 -10.478 1.630 1.00 93.50 92 PRO A CA 1
ATOM 687 C C . PRO A 1 92 ? 1.720 -10.140 0.847 1.00 93.50 92 PRO A C 1
ATOM 689 O O . PRO A 1 92 ? 2.619 -9.507 1.387 1.00 93.50 92 PRO A O 1
ATOM 692 N N . ALA A 1 93 ? 1.786 -10.578 -0.410 1.00 94.81 93 ALA A N 1
ATOM 693 C CA . ALA A 1 93 ? 2.865 -10.249 -1.320 1.00 94.81 93 ALA A CA 1
ATOM 694 C C . ALA A 1 93 ? 2.339 -10.178 -2.758 1.00 94.81 93 ALA A C 1
ATOM 696 O O . ALA A 1 93 ? 1.477 -10.977 -3.138 1.00 94.81 93 ALA A O 1
ATOM 697 N N . SER A 1 94 ? 2.874 -9.253 -3.552 1.00 95.12 94 SER A N 1
ATOM 698 C CA . SER A 1 94 ? 2.687 -9.196 -5.004 1.00 95.12 94 SER A CA 1
ATOM 699 C C . SER A 1 94 ? 3.951 -9.628 -5.745 1.00 95.12 94 SER A C 1
ATOM 701 O O . SER A 1 94 ? 5.048 -9.647 -5.190 1.00 95.12 94 SER A O 1
ATOM 703 N N . SER A 1 95 ? 3.807 -9.953 -7.023 1.00 94.38 95 SER A N 1
ATOM 704 C CA . SER A 1 95 ? 4.929 -10.161 -7.936 1.00 94.38 95 SER A CA 1
ATOM 705 C C . SER A 1 95 ? 4.596 -9.550 -9.288 1.00 94.38 95 SER A C 1
ATOM 707 O O . SER A 1 95 ? 3.441 -9.605 -9.719 1.00 94.38 95 SER A O 1
ATOM 709 N N . MET A 1 96 ? 5.599 -9.017 -9.984 1.00 92.38 96 MET A N 1
ATOM 710 C CA . MET A 1 96 ? 5.440 -8.656 -11.392 1.00 92.38 96 MET A CA 1
ATOM 711 C C . MET A 1 96 ? 5.204 -9.929 -12.215 1.00 92.38 96 MET A C 1
ATOM 713 O O . MET A 1 96 ? 5.964 -10.890 -12.100 1.00 92.38 96 MET A O 1
ATOM 717 N N . ALA A 1 97 ? 4.141 -9.953 -13.017 1.00 88.56 97 ALA A N 1
ATOM 718 C CA . ALA A 1 97 ? 3.890 -11.062 -13.929 1.00 88.56 97 ALA A CA 1
ATOM 719 C C . ALA A 1 97 ? 4.823 -10.959 -15.146 1.00 88.56 97 ALA A C 1
ATOM 721 O O . ALA A 1 97 ? 4.918 -9.900 -15.767 1.00 88.56 97 ALA A O 1
ATOM 722 N N . GLU A 1 98 ? 5.475 -12.062 -15.503 1.00 83.44 98 GLU A N 1
ATOM 723 C CA . GLU A 1 98 ? 6.254 -12.189 -16.736 1.00 83.44 98 GLU A CA 1
ATOM 724 C C . GLU A 1 98 ? 5.468 -13.044 -17.730 1.00 83.44 98 GLU A C 1
ATOM 726 O O . GLU A 1 98 ? 5.005 -14.120 -17.363 1.00 83.44 98 GLU A O 1
ATOM 731 N N . GLY A 1 99 ? 5.312 -12.565 -18.970 1.00 71.56 99 GLY A N 1
ATOM 732 C CA . GLY A 1 99 ? 4.781 -13.361 -20.081 1.00 71.56 99 GLY A CA 1
ATOM 733 C C . GLY A 1 99 ? 3.470 -14.084 -19.765 1.00 71.56 99 GLY A C 1
ATOM 734 O O . GLY A 1 99 ? 3.452 -15.309 -19.688 1.00 71.56 99 GLY A O 1
ATOM 735 N N . LEU A 1 100 ? 2.379 -13.331 -19.587 1.00 67.00 100 LEU A N 1
ATOM 736 C CA . LEU A 1 100 ? 1.033 -13.902 -19.488 1.00 67.00 100 LEU A CA 1
ATOM 737 C C . LEU A 1 100 ? 0.699 -14.655 -20.789 1.00 67.00 100 LEU A C 1
ATOM 739 O O . LEU A 1 100 ? 0.278 -14.042 -21.767 1.00 67.00 100 LEU A O 1
ATOM 743 N N . ASP A 1 101 ? 0.920 -15.969 -20.796 1.00 64.94 101 ASP A N 1
ATOM 744 C CA . ASP A 1 101 ? 0.450 -16.883 -21.839 1.00 64.94 101 ASP A CA 1
ATOM 745 C C . ASP A 1 101 ? -1.037 -17.159 -21.560 1.00 64.94 101 ASP A C 1
ATOM 747 O O . ASP A 1 101 ? -1.378 -17.944 -20.670 1.00 64.94 101 ASP A O 1
ATOM 751 N N . LEU A 1 102 ? -1.913 -16.386 -22.211 1.00 60.28 102 LEU A N 1
ATOM 752 C CA . LEU A 1 102 ? -3.376 -16.451 -22.077 1.00 60.28 102 LEU A CA 1
ATOM 753 C C . LEU A 1 102 ? -4.013 -17.157 -23.274 1.00 60.28 102 LEU A C 1
ATOM 755 O O . LEU A 1 102 ? -3.653 -16.808 -24.421 1.00 60.28 102 LEU A O 1
#

Organism: NCBI:txid1075090

Foldseek 3Di:
DAEQWAWFWDWDFDPVDPPTDTDIDTGTRDGDDPLEPNVVCVVVVDAFDKDQLQCVVVPPDPPDRHRQWYDDTNRIDGHRDSVVDRMDTYHHYDGDDDDPPD

Secondary structure (DSSP, 8-state):
-EESSBEEEEEEE-TTSTTT-EEEEEEEPPPPPTTBHHHHHHHTT-SSEEEEHHHHHHHS-TTSPPP-EEEETTEEEE--HHHH-SEEEEES-B--------

Radius of gyration: 16.1 Å; chains: 1; bounding box: 37×29×45 Å

pLDDT: mean 91.57, std 7.5, range [60.28, 98.19]

Sequence (102 aa):
MTSGAGTTATLEPDGTSEPYGFAVHNVPLGPPEAESIEAAFAETRAGLSPADLRRFRNEVPTDVAQPDRIRMDSAYIHTPVAEAFDLMVHVPASSMAEGLDL